Protein AF-A0A2G9N7G8-F1 (afdb_monomer)

Foldseek 3Di:
DPPVVVVVVVVVVVVVVVVLVVCVVVVVVVLVVVCVVPVDDPVRSVVCCVPPPVVVSVVVVVVVCVVVVVVVVLVVLLVVLVVVVVVDDPVVSVVLLVQVVVCVVVVHDLVRNQVVCVVVVDDNSNSVSSSSVD

Solvent-accessible surface area (backbone atoms only — not comparable to full-atom values): 7690 Å² total; per-residue (Å²): 131,71,77,74,57,62,56,57,55,51,51,55,53,49,49,53,51,51,50,50,51,50,50,66,61,46,56,59,52,62,52,51,60,52,46,76,74,41,101,66,54,73,68,59,50,52,52,52,54,59,67,64,49,48,59,57,49,52,50,50,51,53,52,49,52,50,53,52,54,52,55,49,53,55,54,53,54,50,50,57,29,48,59,64,54,66,79,46,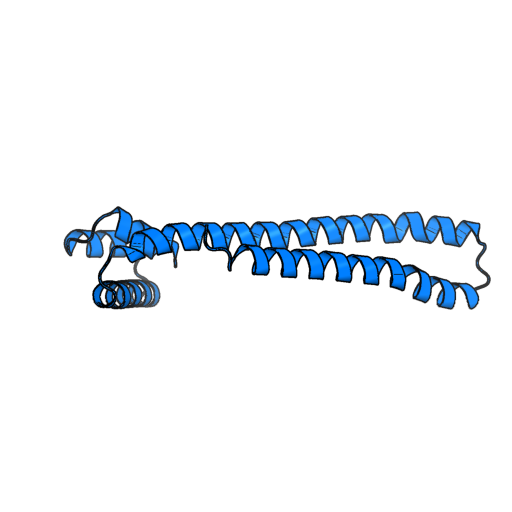60,70,66,63,51,50,54,53,52,50,49,53,53,49,40,52,74,71,66,53,51,71,68,58,54,49,52,55,41,47,75,71,69,48,56,68,70,58,52,54,30,56,58,74,76,111

Secondary structure (DSSP, 8-state):
--THHHHHHHHHHHHHHHHHHHHHHHHHHHHHHHHTTTT--HHHHHHHIIIIIHHHHHHHHHHHHHHHHHHHHHHHHHHHHHHHHTTS-HHHHHHHHHHHHHHHHTT--HHHHHHHHHHTT--HHHHHHHHTT-

Mean predicted aligned error: 11.84 Å

Structure (mmCIF, N/CA/C/O backbone):
data_AF-A0A2G9N7G8-F1
#
_entry.id   AF-A0A2G9N7G8-F1
#
loop_
_atom_site.group_PDB
_atom_site.id
_atom_site.type_symbol
_atom_site.label_atom_id
_atom_site.label_alt_id
_atom_site.label_comp_id
_atom_site.label_asym_id
_atom_site.label_entity_id
_atom_site.label_seq_id
_atom_site.pdbx_PDB_ins_code
_atom_site.Cartn_x
_atom_site.Cartn_y
_atom_site.Cartn_z
_atom_site.occupancy
_atom_site.B_iso_or_equiv
_atom_site.auth_seq_id
_atom_site.auth_comp_id
_atom_site.auth_asym_id
_atom_site.auth_atom_id
_atom_site.pdbx_PDB_model_num
ATOM 1 N N . MET A 1 1 ? -18.218 5.916 -10.718 1.00 52.56 1 MET A N 1
ATOM 2 C CA . MET A 1 1 ? -16.810 6.303 -10.486 1.00 52.56 1 MET A CA 1
ATOM 3 C C . MET A 1 1 ? -16.688 7.817 -10.588 1.00 52.56 1 MET A C 1
ATOM 5 O O . MET A 1 1 ? -17.277 8.385 -11.504 1.00 52.56 1 MET A O 1
ATOM 9 N N . PRO A 1 2 ? -16.024 8.493 -9.638 1.00 52.25 2 PRO A N 1
ATOM 10 C CA . PRO A 1 2 ? -15.880 9.944 -9.677 1.00 52.25 2 PRO A CA 1
ATOM 11 C C . PRO A 1 2 ? -14.875 10.356 -10.766 1.00 52.25 2 PRO A C 1
ATOM 13 O O . PRO A 1 2 ? -13.696 10.024 -10.701 1.00 52.25 2 PRO A O 1
ATOM 16 N N . LYS A 1 3 ? -15.340 11.139 -11.749 1.00 54.00 3 LYS A N 1
ATOM 17 C CA . LYS A 1 3 ? -14.583 11.620 -12.930 1.00 54.00 3 LYS A CA 1
ATOM 18 C C . LYS A 1 3 ? -13.234 12.300 -12.639 1.00 54.00 3 LYS A C 1
ATOM 20 O O . LYS A 1 3 ? -12.432 12.471 -13.547 1.00 54.00 3 LYS A O 1
ATOM 25 N N . LYS A 1 4 ? -12.970 12.719 -11.398 1.00 56.28 4 LYS A N 1
ATOM 26 C CA . LYS A 1 4 ? -11.693 13.345 -11.016 1.00 56.28 4 LYS A CA 1
ATOM 27 C C . LYS A 1 4 ? -10.531 12.350 -10.939 1.00 56.28 4 LYS A C 1
ATOM 29 O O . LYS A 1 4 ? -9.385 12.769 -11.034 1.00 56.28 4 LYS A O 1
ATOM 34 N N . GLU A 1 5 ? -10.808 11.057 -10.788 1.00 53.97 5 GLU A N 1
ATOM 35 C CA . GLU A 1 5 ? -9.764 10.045 -10.583 1.00 53.97 5 GLU A CA 1
ATOM 36 C C . GLU A 1 5 ? -9.160 9.527 -11.892 1.00 53.97 5 GLU A C 1
ATOM 38 O O . GLU A 1 5 ? -7.967 9.243 -11.940 1.00 53.97 5 GLU A O 1
ATOM 43 N N . GLU A 1 6 ? -9.934 9.499 -12.979 1.00 60.47 6 GLU A N 1
ATOM 44 C CA . GLU A 1 6 ? -9.447 9.121 -14.317 1.00 60.47 6 GLU A CA 1
ATOM 45 C C . GLU A 1 6 ? -8.350 10.075 -14.819 1.00 60.47 6 GLU A C 1
ATOM 47 O O . GLU A 1 6 ? -7.394 9.658 -15.473 1.00 60.47 6 GLU A O 1
ATOM 52 N N . ILE A 1 7 ? -8.442 11.353 -14.439 1.00 68.88 7 ILE A N 1
ATOM 53 C CA . ILE A 1 7 ? -7.494 12.397 -14.846 1.00 68.88 7 ILE A CA 1
ATOM 54 C C . ILE A 1 7 ? -6.120 12.178 -14.192 1.00 68.88 7 ILE A C 1
ATOM 56 O O . ILE A 1 7 ? -5.092 12.384 -14.837 1.00 68.88 7 ILE A O 1
ATOM 60 N N . GLY A 1 8 ? -6.089 11.717 -12.936 1.00 72.38 8 GLY A N 1
ATOM 61 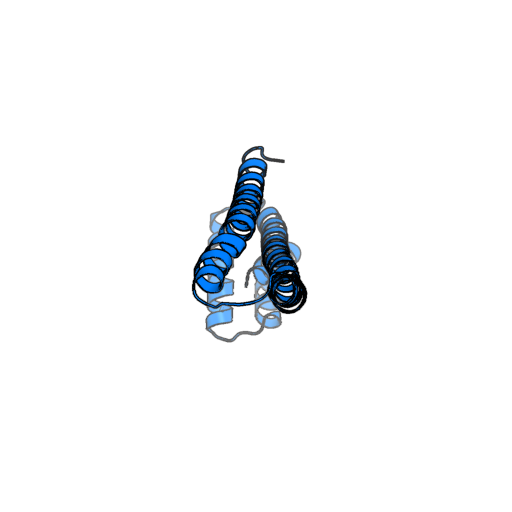C CA . GLY A 1 8 ? -4.839 11.462 -12.215 1.00 72.38 8 GLY A CA 1
ATOM 62 C C . GLY A 1 8 ? -4.036 10.317 -12.833 1.00 72.38 8 GLY A C 1
ATOM 63 O O . GLY A 1 8 ? -2.844 10.466 -13.095 1.00 72.38 8 GLY A O 1
ATOM 64 N N . TYR A 1 9 ? -4.699 9.199 -13.140 1.00 72.94 9 TYR A N 1
ATOM 65 C CA . TYR A 1 9 ? -4.045 8.046 -13.765 1.00 72.94 9 TYR A CA 1
ATOM 66 C C . TYR A 1 9 ? -3.576 8.344 -15.190 1.00 72.94 9 TYR A C 1
ATOM 68 O O . TYR A 1 9 ? -2.459 7.975 -15.553 1.00 72.94 9 TYR A O 1
ATOM 76 N N . GLY A 1 10 ? -4.382 9.071 -15.972 1.00 77.00 10 GLY A N 1
ATOM 77 C CA . GLY A 1 10 ? -3.998 9.497 -17.316 1.00 77.00 10 GLY A CA 1
ATOM 78 C C . GLY A 1 10 ? -2.732 10.357 -17.320 1.00 77.00 10 GLY A C 1
ATOM 79 O O . GLY A 1 10 ? -1.858 10.156 -18.160 1.00 77.00 10 GLY A O 1
ATOM 80 N N . MET A 1 11 ? -2.588 11.261 -16.345 1.00 79.56 11 MET A N 1
ATOM 81 C CA . MET A 1 11 ? -1.417 12.136 -16.247 1.00 79.56 11 MET A CA 1
ATOM 82 C C . MET A 1 11 ? -0.137 11.365 -15.885 1.00 79.56 11 MET A C 1
ATOM 84 O O . MET A 1 11 ? 0.912 11.629 -16.469 1.00 79.56 11 MET A O 1
ATOM 88 N N . VAL A 1 12 ? -0.215 10.378 -14.982 1.00 79.88 12 VAL A N 1
ATOM 89 C CA . VAL A 1 12 ? 0.942 9.534 -14.619 1.00 79.88 12 VAL A CA 1
ATOM 90 C C . VAL A 1 12 ? 1.386 8.671 -15.800 1.00 79.88 12 VAL A C 1
ATOM 92 O O . VAL A 1 12 ? 2.575 8.617 -16.105 1.00 79.88 12 VAL A O 1
ATOM 95 N N . ILE A 1 13 ? 0.443 8.039 -16.506 1.00 81.00 13 ILE A N 1
ATOM 96 C CA . ILE A 1 13 ? 0.748 7.222 -17.690 1.00 81.00 13 ILE A CA 1
ATOM 97 C C . ILE A 1 13 ? 1.373 8.086 -18.790 1.00 81.00 13 ILE A C 1
ATOM 99 O O . ILE A 1 13 ? 2.391 7.703 -19.366 1.00 81.00 13 ILE A O 1
ATOM 103 N N . LEU A 1 14 ? 0.812 9.271 -19.046 1.00 80.62 14 LEU A N 1
ATOM 104 C CA . LEU A 1 14 ? 1.362 10.217 -20.014 1.00 80.62 14 LEU A CA 1
ATOM 105 C C . LEU A 1 14 ? 2.794 10.620 -19.643 1.00 80.62 14 LEU A C 1
ATOM 107 O O . LEU A 1 14 ? 3.666 10.625 -20.504 1.00 80.62 14 LEU A O 1
ATOM 111 N N . PHE A 1 15 ? 3.055 10.912 -18.368 1.00 83.12 15 PHE A N 1
ATOM 112 C CA . PHE A 1 15 ? 4.387 11.289 -17.901 1.00 83.12 15 PHE A CA 1
ATOM 113 C C . PHE A 1 15 ? 5.414 10.165 -18.089 1.00 83.12 15 PHE A C 1
ATOM 115 O O . PHE A 1 15 ? 6.527 10.420 -18.551 1.00 83.12 15 PHE A O 1
ATOM 122 N N . VAL A 1 16 ? 5.040 8.916 -17.790 1.00 83.25 16 VAL A N 1
ATOM 123 C CA . VAL A 1 16 ? 5.896 7.740 -18.021 1.00 83.25 16 VAL A CA 1
ATOM 124 C C . VAL A 1 16 ? 6.183 7.556 -19.513 1.00 83.25 16 VAL A C 1
ATOM 126 O O . VAL A 1 16 ? 7.338 7.364 -19.886 1.00 83.25 16 VAL A O 1
ATOM 129 N N . LEU A 1 17 ? 5.167 7.679 -20.373 1.00 82.25 17 LEU A N 1
ATOM 130 C CA . LEU A 1 17 ? 5.330 7.564 -21.827 1.00 82.25 17 LEU A CA 1
ATOM 131 C C . LEU A 1 17 ? 6.221 8.667 -22.402 1.00 82.25 17 LEU A C 1
ATOM 133 O O . LEU A 1 17 ? 7.098 8.383 -23.214 1.00 82.25 17 LEU A O 1
ATOM 137 N N . VAL A 1 18 ? 6.033 9.911 -21.958 1.00 81.25 18 VAL A N 1
ATOM 138 C CA . VAL A 1 18 ? 6.869 11.045 -22.370 1.00 81.25 18 VAL A CA 1
ATOM 139 C C . VAL A 1 18 ? 8.308 10.835 -21.903 1.00 81.25 18 VAL A C 1
ATOM 141 O O . VAL A 1 18 ? 9.231 11.006 -22.691 1.00 81.25 18 VAL A O 1
ATOM 144 N N . SER A 1 19 ? 8.517 10.396 -20.662 1.00 81.56 19 SER A N 1
ATOM 145 C CA . SER A 1 19 ? 9.860 10.130 -20.132 1.00 81.56 19 SER A CA 1
ATOM 146 C C . SER A 1 19 ? 10.566 9.017 -20.910 1.00 81.56 19 SER A C 1
ATOM 148 O O . SER A 1 19 ? 11.723 9.176 -21.290 1.00 81.56 19 SER A O 1
ATOM 150 N N . LEU A 1 20 ? 9.860 7.924 -21.218 1.00 78.69 20 LEU A N 1
ATOM 151 C CA . LEU A 1 20 ? 10.369 6.846 -22.069 1.00 78.69 20 LEU A CA 1
ATOM 152 C C . LEU A 1 20 ? 10.738 7.353 -23.462 1.00 78.69 20 LEU A C 1
ATOM 154 O O . LEU A 1 20 ? 11.828 7.060 -23.938 1.00 78.69 20 LEU A O 1
ATOM 158 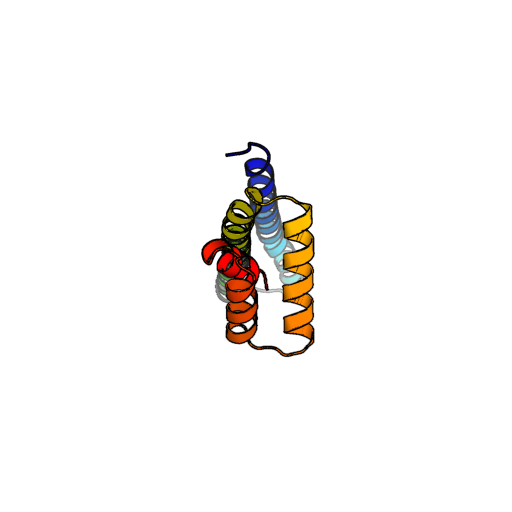N N . PHE A 1 21 ? 9.876 8.163 -24.078 1.00 79.25 21 PHE A N 1
ATOM 159 C CA . PHE A 1 21 ? 10.135 8.765 -25.384 1.00 79.25 21 PHE A CA 1
ATOM 160 C C . PHE A 1 21 ? 11.401 9.633 -25.383 1.00 79.25 21 PHE A C 1
ATOM 162 O O . PHE A 1 21 ? 12.230 9.511 -26.284 1.00 79.25 21 PHE A O 1
ATOM 169 N N . PHE A 1 22 ? 11.593 10.461 -24.351 1.00 75.62 22 PHE A N 1
ATOM 170 C CA . PHE A 1 22 ? 12.800 11.276 -24.204 1.00 75.62 22 PHE A CA 1
ATOM 171 C C . PHE A 1 22 ? 14.057 10.432 -23.992 1.00 75.62 22 PHE A C 1
ATOM 173 O O . PHE A 1 22 ? 15.086 10.740 -24.585 1.00 75.62 22 PHE A O 1
ATOM 180 N N . ILE A 1 23 ? 13.981 9.355 -23.206 1.00 74.19 23 ILE A N 1
ATOM 181 C CA . ILE A 1 23 ? 15.104 8.427 -23.019 1.00 74.19 23 ILE A CA 1
ATOM 182 C C . ILE A 1 23 ? 15.464 7.769 -24.356 1.00 74.19 23 ILE A C 1
ATOM 184 O O . ILE A 1 23 ? 16.627 7.780 -24.744 1.00 74.19 23 ILE A O 1
ATOM 188 N N . THR A 1 24 ? 14.482 7.260 -25.104 1.00 71.75 24 THR A N 1
ATOM 189 C CA . THR A 1 24 ? 14.730 6.638 -26.414 1.00 71.75 24 THR A CA 1
ATOM 190 C C . THR A 1 24 ? 15.308 7.628 -27.426 1.00 71.75 24 THR A C 1
ATOM 192 O O . THR A 1 24 ? 16.145 7.241 -28.235 1.00 71.75 24 THR A O 1
ATOM 195 N N . LEU A 1 25 ? 14.903 8.902 -27.371 1.00 71.94 25 LEU A N 1
ATOM 196 C CA . LEU A 1 25 ? 15.466 9.944 -28.227 1.00 71.94 25 LEU A CA 1
ATOM 197 C C . LEU A 1 25 ? 16.868 10.386 -27.811 1.00 71.94 25 LEU A C 1
ATOM 199 O O . LEU A 1 25 ? 17.660 10.687 -28.691 1.00 71.94 25 LEU A O 1
ATOM 203 N N . MET A 1 26 ? 17.184 10.445 -26.516 1.00 68.44 26 MET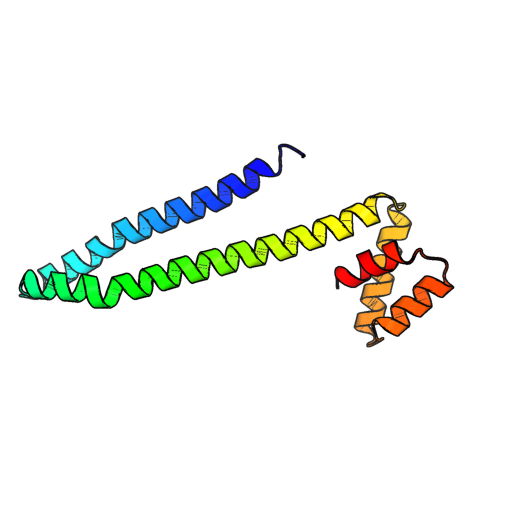 A N 1
ATOM 204 C CA . MET A 1 26 ? 18.470 10.961 -26.021 1.00 68.44 26 MET A CA 1
ATOM 205 C C . MET A 1 26 ? 19.591 9.920 -26.039 1.00 68.44 26 MET A C 1
ATOM 207 O O . MET A 1 26 ? 20.733 10.278 -26.308 1.00 68.44 26 MET A O 1
ATOM 211 N N . VAL A 1 27 ? 19.274 8.636 -25.834 1.00 63.34 27 VAL A N 1
ATOM 212 C CA . VAL A 1 27 ? 20.259 7.539 -25.885 1.00 63.34 27 VAL A CA 1
ATOM 213 C C . VAL A 1 27 ? 21.109 7.543 -27.166 1.00 63.34 27 VAL A C 1
ATOM 215 O O . VAL A 1 27 ? 22.323 7.446 -27.027 1.00 63.34 27 VAL A O 1
ATOM 218 N N . PRO A 1 28 ? 20.562 7.703 -28.390 1.00 60.09 28 PRO A N 1
ATOM 219 C CA . PRO A 1 28 ? 21.393 7.735 -29.589 1.00 60.09 28 PRO A CA 1
ATOM 220 C C . PRO A 1 28 ? 22.293 8.974 -29.671 1.00 60.09 28 PRO A C 1
ATOM 222 O O . PRO A 1 28 ? 23.374 8.872 -30.244 1.00 60.09 28 PRO A O 1
ATOM 225 N N . PHE A 1 29 ? 21.910 10.120 -29.095 1.00 56.03 29 PHE A N 1
ATOM 226 C CA . PHE A 1 29 ? 22.705 11.347 -29.216 1.00 56.03 29 PHE A CA 1
ATOM 227 C C . PHE A 1 29 ? 24.048 11.242 -28.495 1.00 56.03 29 PHE A C 1
ATOM 229 O O . PHE A 1 29 ? 25.060 11.508 -29.135 1.00 56.03 29 PHE A O 1
ATOM 236 N N . ASP A 1 30 ? 24.081 10.793 -27.236 1.00 55.16 30 ASP A N 1
ATOM 237 C CA . ASP A 1 30 ? 25.329 10.700 -26.455 1.00 55.16 30 ASP A CA 1
ATOM 238 C C . ASP A 1 30 ? 26.310 9.672 -27.031 1.00 55.16 30 ASP A C 1
ATOM 240 O O . ASP A 1 30 ? 27.529 9.860 -27.038 1.00 55.16 30 ASP A O 1
ATOM 244 N N . THR A 1 31 ? 25.779 8.579 -27.569 1.00 56.44 31 THR A N 1
ATOM 245 C CA . THR A 1 31 ? 26.586 7.551 -28.223 1.00 56.44 31 THR A CA 1
ATOM 246 C C . THR A 1 31 ? 27.081 7.965 -29.604 1.00 56.44 31 THR A C 1
ATOM 248 O O . THR A 1 31 ? 28.184 7.580 -29.969 1.00 56.44 31 THR A O 1
ATOM 251 N N . VAL A 1 32 ? 26.326 8.765 -30.368 1.00 56.16 32 VAL A N 1
ATOM 252 C CA . VAL A 1 32 ? 26.772 9.269 -31.679 1.00 56.16 32 VAL A CA 1
ATOM 253 C C . VAL A 1 32 ? 27.857 10.334 -31.509 1.00 56.16 32 VAL A C 1
ATOM 255 O O . VAL A 1 32 ? 28.829 10.322 -32.260 1.00 56.16 32 VAL A O 1
ATOM 258 N N . THR A 1 33 ? 27.765 11.212 -30.505 1.00 58.66 33 THR A N 1
ATOM 259 C CA . THR A 1 33 ? 28.848 12.165 -30.200 1.00 58.66 33 THR A CA 1
ATOM 260 C C . THR A 1 33 ? 30.091 11.484 -29.635 1.00 58.66 33 THR A C 1
ATOM 262 O O . THR A 1 33 ? 31.193 11.895 -29.984 1.00 58.66 33 THR A O 1
ATOM 265 N N . GLY A 1 34 ? 29.955 10.432 -28.821 1.00 57.72 34 GLY A N 1
ATOM 266 C CA . GLY A 1 34 ? 31.097 9.637 -28.349 1.00 57.72 34 GLY A CA 1
ATOM 267 C C . GLY A 1 34 ? 31.756 8.802 -29.455 1.00 57.72 34 GLY A C 1
ATOM 268 O O . GLY A 1 34 ? 32.980 8.772 -29.566 1.00 57.72 34 GLY A O 1
ATOM 269 N N . ALA A 1 35 ? 30.949 8.180 -30.318 1.00 56.00 35 ALA A N 1
ATOM 270 C CA . ALA A 1 35 ? 31.407 7.408 -31.471 1.00 56.00 35 ALA A CA 1
ATOM 271 C C . ALA A 1 35 ? 32.014 8.275 -32.576 1.00 56.00 35 ALA A C 1
ATOM 273 O O . ALA A 1 35 ? 32.923 7.832 -33.250 1.00 56.00 35 ALA A O 1
ATOM 274 N N . ALA A 1 36 ? 31.580 9.523 -32.759 1.00 58.09 36 ALA A N 1
ATOM 275 C CA . ALA A 1 36 ? 32.224 10.425 -33.716 1.00 58.09 36 ALA A CA 1
ATOM 276 C C . ALA A 1 36 ? 33.663 10.810 -33.307 1.00 58.09 36 ALA A C 1
ATOM 278 O O . ALA A 1 36 ? 34.423 11.313 -34.132 1.00 58.09 36 ALA A O 1
ATOM 279 N N . VAL A 1 37 ? 34.036 10.596 -32.039 1.00 60.00 37 VAL A N 1
ATOM 280 C CA . VAL A 1 37 ? 35.373 10.886 -31.491 1.00 60.00 37 VAL A CA 1
ATOM 281 C C . VAL A 1 37 ? 36.278 9.646 -31.488 1.00 60.00 37 VAL A C 1
ATOM 283 O O . VAL A 1 37 ? 37.500 9.782 -31.438 1.00 60.00 37 VAL A O 1
ATOM 286 N N . MET A 1 38 ? 35.712 8.439 -31.566 1.00 58.88 38 MET A N 1
ATOM 287 C CA . MET A 1 38 ? 36.466 7.186 -31.640 1.00 58.88 38 MET A CA 1
ATOM 288 C C . MET A 1 38 ? 36.295 6.598 -33.041 1.00 58.88 38 MET A C 1
ATOM 290 O O . MET A 1 38 ? 35.173 6.435 -33.483 1.00 58.88 38 MET A O 1
ATOM 294 N N . ASP A 1 39 ? 37.379 6.271 -33.742 1.00 71.19 39 ASP A N 1
ATOM 295 C CA . ASP A 1 39 ? 37.384 5.750 -35.127 1.00 71.19 39 ASP A CA 1
ATOM 296 C C . ASP A 1 39 ? 36.824 4.301 -35.201 1.00 71.19 39 ASP A C 1
ATOM 298 O O . ASP A 1 39 ? 37.497 3.348 -35.590 1.00 71.19 39 ASP A O 1
ATOM 302 N N . VAL A 1 40 ? 35.607 4.102 -34.693 1.00 70.00 40 VAL A N 1
ATOM 303 C CA . VAL A 1 40 ? 34.935 2.816 -34.506 1.00 70.00 40 VAL A CA 1
ATOM 304 C C . VAL A 1 40 ? 34.114 2.517 -35.752 1.00 70.00 40 VAL A C 1
ATOM 306 O O . VAL A 1 40 ? 33.403 3.379 -36.273 1.00 70.00 40 VAL A O 1
ATOM 309 N N . SER A 1 41 ? 34.212 1.282 -36.241 1.00 78.31 41 SER A N 1
ATOM 310 C CA . SER A 1 41 ? 33.470 0.850 -37.420 1.00 78.31 41 SER A CA 1
ATOM 311 C C . SER A 1 41 ? 31.957 0.875 -37.156 1.00 78.31 41 SER A C 1
ATOM 313 O O . SER A 1 41 ? 31.495 0.635 -36.038 1.00 78.31 41 SER A O 1
ATOM 315 N N . ALA A 1 42 ? 31.160 1.150 -38.193 1.00 73.81 42 ALA A N 1
ATOM 316 C CA . ALA A 1 42 ? 29.698 1.157 -38.081 1.00 73.81 42 ALA A CA 1
ATOM 317 C C . ALA A 1 42 ? 29.135 -0.190 -37.574 1.00 73.81 42 ALA A C 1
ATOM 319 O O . ALA A 1 42 ? 28.116 -0.213 -36.888 1.00 73.81 42 ALA A O 1
ATOM 320 N N . GLU A 1 43 ? 29.832 -1.290 -37.867 1.00 76.31 43 GLU A N 1
ATOM 321 C CA . GLU A 1 43 ? 29.468 -2.659 -37.487 1.00 76.31 43 GLU A CA 1
ATOM 322 C C . GLU A 1 43 ? 29.705 -2.929 -35.986 1.00 76.31 43 GLU A C 1
ATOM 324 O O . GLU A 1 43 ? 28.889 -3.571 -35.319 1.00 76.31 43 GLU A O 1
ATOM 329 N N . ASP A 1 44 ? 30.781 -2.371 -35.418 1.00 73.31 44 ASP A N 1
ATOM 330 C CA . ASP A 1 44 ? 31.064 -2.441 -33.978 1.00 73.31 44 ASP A CA 1
ATOM 331 C C . ASP A 1 44 ? 30.094 -1.574 -33.166 1.00 73.31 44 ASP A C 1
ATOM 333 O O . ASP A 1 44 ? 29.675 -1.967 -32.073 1.00 73.31 44 ASP A O 1
ATOM 337 N N . LEU A 1 45 ? 29.685 -0.420 -33.715 1.00 67.19 45 LEU A N 1
ATOM 338 C CA . LEU A 1 45 ? 28.619 0.392 -33.129 1.00 67.19 45 LEU A CA 1
ATOM 339 C C . LEU A 1 45 ? 27.316 -0.404 -33.064 1.00 67.19 45 LEU A C 1
ATOM 341 O O . LEU A 1 45 ? 26.720 -0.517 -31.998 1.00 67.19 45 LEU A O 1
ATOM 345 N N . GLU A 1 46 ? 26.875 -0.989 -34.176 1.00 67.00 46 GLU A N 1
ATOM 346 C CA . GLU A 1 46 ? 25.603 -1.712 -34.219 1.00 67.00 46 GLU A CA 1
ATOM 347 C C . GLU A 1 46 ? 25.560 -2.836 -33.170 1.00 67.00 46 GLU A C 1
ATOM 349 O O . GLU A 1 46 ? 24.634 -2.902 -32.354 1.00 67.00 46 GLU A O 1
ATOM 354 N N . ASN A 1 47 ? 26.620 -3.641 -33.079 1.00 69.12 47 ASN A N 1
ATOM 355 C CA . ASN A 1 47 ? 26.706 -4.699 -32.076 1.00 69.12 47 ASN A CA 1
ATOM 356 C C . ASN A 1 47 ? 26.712 -4.166 -30.637 1.00 69.12 47 ASN A C 1
ATOM 358 O O . ASN A 1 47 ? 26.007 -4.722 -29.789 1.00 69.12 47 ASN A O 1
ATOM 362 N N . PHE A 1 48 ? 27.445 -3.086 -30.349 1.00 65.56 48 PHE A N 1
ATOM 363 C CA . PHE A 1 48 ? 27.500 -2.482 -29.014 1.00 65.56 48 PHE A CA 1
ATOM 364 C C . PHE A 1 48 ? 26.127 -1.964 -28.556 1.00 65.56 48 PHE A C 1
ATOM 366 O O . PHE A 1 48 ? 25.705 -2.216 -27.423 1.00 65.56 48 PHE A O 1
ATOM 373 N N . PHE A 1 49 ? 25.389 -1.306 -29.453 1.00 61.31 49 PHE A N 1
ATOM 374 C CA . PHE A 1 49 ? 24.059 -0.773 -29.156 1.00 61.31 49 PHE A CA 1
ATOM 375 C C . PHE A 1 49 ? 23.019 -1.868 -28.907 1.00 61.31 49 PHE A C 1
ATOM 377 O O . PHE A 1 49 ? 22.182 -1.730 -28.008 1.00 61.31 49 PHE A O 1
ATOM 384 N N . PHE A 1 50 ? 23.060 -2.956 -29.678 1.00 63.44 50 PHE A N 1
ATOM 385 C CA . PHE A 1 50 ? 22.081 -4.033 -29.545 1.00 63.44 50 PHE A CA 1
ATOM 386 C C . PHE A 1 50 ? 22.356 -4.955 -28.354 1.00 63.44 50 PHE A C 1
ATOM 388 O O . PHE A 1 50 ? 21.408 -5.398 -27.704 1.00 63.44 50 PHE A O 1
ATOM 395 N N . THR A 1 51 ? 23.622 -5.224 -28.019 1.00 63.12 51 THR A N 1
ATOM 396 C CA . THR A 1 51 ? 23.943 -6.168 -26.932 1.00 63.12 51 THR A CA 1
ATOM 397 C C . THR A 1 51 ? 23.924 -5.545 -25.540 1.00 63.12 51 THR A C 1
ATOM 399 O O . THR A 1 51 ? 23.447 -6.194 -24.609 1.00 63.12 51 THR A O 1
ATOM 402 N N . ALA A 1 52 ? 24.393 -4.306 -25.362 1.00 58.53 52 ALA A N 1
ATOM 403 C CA . ALA A 1 52 ? 24.509 -3.711 -24.027 1.00 58.53 52 ALA A CA 1
ATOM 404 C C . ALA A 1 52 ? 23.270 -2.903 -23.606 1.00 58.53 52 ALA A C 1
ATOM 406 O O . ALA A 1 52 ? 22.883 -2.903 -22.435 1.00 58.53 52 ALA A O 1
ATOM 407 N N . THR A 1 53 ? 22.625 -2.209 -24.542 1.00 66.06 53 THR A N 1
ATOM 408 C CA . THR A 1 53 ? 21.634 -1.172 -24.210 1.00 66.06 53 THR A CA 1
ATOM 409 C C . THR A 1 53 ? 20.206 -1.712 -24.183 1.00 66.06 53 THR A C 1
ATOM 411 O O . THR A 1 53 ? 19.412 -1.341 -23.317 1.00 66.06 53 THR A O 1
ATOM 414 N N . PHE A 1 54 ? 19.880 -2.639 -25.086 1.00 71.44 54 PHE A N 1
ATOM 415 C CA . PHE A 1 54 ? 18.523 -3.170 -25.226 1.00 71.44 54 PHE A CA 1
ATOM 416 C C . PHE A 1 54 ? 18.045 -4.010 -24.022 1.00 71.44 54 PHE A C 1
ATOM 418 O O . PHE A 1 54 ? 16.936 -3.763 -23.536 1.00 71.44 54 PHE A O 1
ATOM 425 N N . PRO A 1 55 ? 18.847 -4.935 -23.451 1.00 76.62 55 PRO A N 1
ATOM 426 C CA . PRO A 1 55 ? 18.416 -5.712 -22.285 1.00 76.62 55 PRO A CA 1
ATOM 427 C C . PRO A 1 55 ? 18.211 -4.837 -21.043 1.00 76.62 55 PRO A C 1
ATOM 429 O O . PRO A 1 55 ? 17.229 -5.001 -20.319 1.00 76.62 55 PRO A O 1
ATOM 432 N N . ASN A 1 56 ? 19.104 -3.864 -20.828 1.00 73.81 56 ASN A N 1
ATOM 433 C CA . ASN A 1 56 ? 19.008 -2.908 -19.724 1.00 73.81 56 ASN A CA 1
ATOM 434 C C . ASN A 1 56 ? 17.753 -2.033 -19.844 1.00 73.81 56 ASN A C 1
ATOM 436 O O . ASN A 1 56 ? 17.072 -1.780 -18.851 1.00 73.81 56 ASN A O 1
ATOM 440 N N . PHE A 1 57 ? 17.399 -1.625 -21.064 1.00 71.19 57 PHE A N 1
ATOM 441 C CA . PHE A 1 57 ? 16.177 -0.873 -21.325 1.00 71.19 57 PHE A CA 1
ATOM 442 C C . PHE A 1 57 ? 14.909 -1.686 -21.030 1.00 71.19 57 PHE A C 1
ATOM 444 O O . PHE A 1 57 ? 14.012 -1.195 -20.342 1.00 71.19 57 PHE A O 1
ATOM 451 N N . ILE A 1 58 ? 14.844 -2.946 -21.479 1.00 79.06 58 ILE A N 1
ATOM 452 C CA . ILE A 1 58 ? 13.722 -3.841 -21.150 1.00 79.06 58 ILE A CA 1
ATOM 453 C C . ILE A 1 58 ? 13.603 -4.008 -19.635 1.00 79.06 58 ILE A C 1
ATOM 455 O O . ILE A 1 58 ? 12.502 -3.910 -19.091 1.00 79.06 58 ILE A O 1
ATOM 459 N N . LEU A 1 59 ? 14.725 -4.217 -18.944 1.00 80.94 59 LEU A N 1
ATOM 460 C CA . LEU A 1 59 ? 14.742 -4.371 -17.494 1.00 80.94 59 LEU A CA 1
ATOM 461 C C . LEU A 1 59 ? 14.200 -3.122 -16.783 1.00 80.94 59 LEU A C 1
ATOM 463 O O . LEU A 1 59 ? 13.383 -3.252 -15.874 1.00 80.94 59 LEU A O 1
ATOM 467 N N . LEU A 1 60 ? 14.573 -1.921 -17.234 1.00 77.69 60 LEU A N 1
ATOM 468 C CA . LEU A 1 60 ? 14.040 -0.662 -16.701 1.00 77.69 60 LEU A CA 1
ATOM 469 C C . LEU A 1 60 ? 12.532 -0.517 -16.934 1.00 77.69 60 LEU A C 1
ATOM 471 O O . LEU A 1 60 ? 11.811 -0.115 -16.018 1.00 77.69 60 LEU A O 1
ATOM 475 N N . ILE A 1 61 ? 12.033 -0.882 -18.120 1.00 78.50 61 ILE A N 1
ATOM 476 C CA . ILE A 1 61 ? 10.590 -0.870 -18.399 1.00 78.50 61 ILE A CA 1
ATOM 477 C C . ILE A 1 61 ? 9.868 -1.821 -17.450 1.00 78.50 61 ILE A C 1
ATOM 479 O O . ILE A 1 61 ? 8.929 -1.402 -16.774 1.00 78.50 61 ILE A O 1
ATOM 483 N N . VAL A 1 62 ? 10.316 -3.073 -17.350 1.00 82.25 62 VAL A N 1
ATOM 484 C CA . VAL A 1 62 ? 9.683 -4.071 -16.479 1.00 82.25 62 VAL A CA 1
ATOM 485 C C . VAL A 1 62 ? 9.685 -3.588 -15.030 1.00 82.25 62 VAL A C 1
ATOM 487 O O . VAL A 1 62 ? 8.641 -3.606 -14.380 1.00 82.25 62 VAL A O 1
ATOM 490 N N . LEU A 1 63 ? 10.816 -3.078 -14.541 1.00 81.50 63 LEU A N 1
ATOM 491 C CA . LEU A 1 63 ? 10.944 -2.579 -13.174 1.00 81.50 63 LEU A CA 1
ATOM 492 C C . LEU A 1 63 ? 10.018 -1.380 -12.912 1.00 81.50 63 LEU A C 1
ATOM 494 O O . LEU A 1 63 ? 9.347 -1.336 -11.882 1.00 81.50 63 LEU A O 1
ATOM 498 N N . S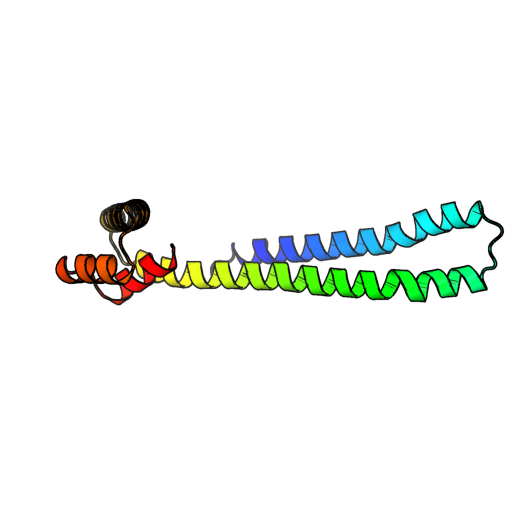ER A 1 64 ? 9.904 -0.446 -13.861 1.00 76.19 64 SER A N 1
ATOM 499 C CA . SER A 1 64 ? 9.000 0.705 -13.733 1.00 76.19 64 SER A CA 1
ATOM 500 C C . SER A 1 64 ? 7.523 0.295 -13.710 1.00 76.19 64 SER A C 1
ATOM 502 O O . SER A 1 64 ? 6.768 0.768 -12.859 1.00 76.19 64 SER A O 1
ATOM 504 N N . VAL A 1 65 ? 7.114 -0.642 -14.571 1.00 81.38 65 VAL A N 1
ATOM 505 C CA . VAL A 1 65 ? 5.745 -1.178 -14.596 1.00 81.38 65 VAL A CA 1
ATOM 506 C C . VAL A 1 65 ? 5.419 -1.885 -13.282 1.00 81.38 65 VAL A C 1
ATOM 508 O O . VAL A 1 65 ? 4.331 -1.685 -12.742 1.00 81.38 65 VAL A O 1
ATOM 511 N N . TRP A 1 66 ? 6.360 -2.650 -12.724 1.00 80.00 66 TRP A N 1
ATOM 512 C CA . TRP A 1 66 ? 6.194 -3.299 -11.421 1.00 80.00 66 TRP A CA 1
ATOM 513 C C . TRP A 1 66 ? 6.036 -2.294 -10.277 1.00 80.00 66 TRP A C 1
ATOM 515 O O . TRP A 1 66 ? 5.138 -2.457 -9.451 1.00 80.00 66 TRP A O 1
ATOM 525 N N . ILE A 1 67 ? 6.845 -1.231 -10.243 1.00 79.12 67 ILE A N 1
ATOM 526 C CA . ILE A 1 67 ? 6.743 -0.180 -9.217 1.00 79.12 67 ILE A CA 1
ATOM 527 C C . ILE A 1 67 ? 5.384 0.521 -9.296 1.00 79.12 67 ILE A C 1
ATOM 529 O O . ILE A 1 67 ? 4.708 0.685 -8.275 1.00 79.12 67 ILE A O 1
ATOM 533 N N . VAL A 1 68 ? 4.954 0.907 -10.500 1.00 80.12 68 VAL A N 1
ATOM 534 C CA . VAL A 1 68 ? 3.670 1.595 -10.692 1.00 80.12 68 VAL A CA 1
ATOM 535 C C . VAL A 1 68 ? 2.509 0.657 -10.359 1.00 80.12 68 VAL A C 1
ATOM 537 O O . VAL A 1 68 ? 1.626 1.031 -9.590 1.00 80.12 68 VAL A O 1
ATOM 540 N N . GLY A 1 69 ? 2.528 -0.579 -10.862 1.00 77.19 69 GLY A N 1
ATOM 541 C CA . GLY A 1 69 ? 1.502 -1.585 -10.586 1.00 77.19 69 GLY A CA 1
ATOM 542 C C . GLY A 1 69 ? 1.377 -1.917 -9.097 1.00 77.19 69 GLY A C 1
ATOM 543 O O . GLY A 1 69 ? 0.269 -1.929 -8.559 1.00 77.19 69 GLY A O 1
ATOM 544 N N . GLY A 1 70 ? 2.506 -2.100 -8.406 1.00 80.12 70 GLY A N 1
ATOM 545 C CA . GLY A 1 70 ? 2.542 -2.321 -6.959 1.00 80.12 70 GLY A CA 1
ATOM 546 C C . GLY A 1 70 ? 1.976 -1.136 -6.174 1.00 80.12 70 GLY A C 1
ATOM 547 O O . GLY A 1 70 ? 1.133 -1.316 -5.295 1.00 80.12 70 GLY A O 1
ATOM 548 N N . SER A 1 71 ? 2.354 0.090 -6.550 1.00 76.06 71 SER A N 1
ATOM 549 C CA . SER A 1 71 ? 1.837 1.314 -5.919 1.00 76.06 71 SER A CA 1
ATOM 550 C C . SER A 1 71 ? 0.317 1.451 -6.081 1.00 76.06 71 SER A C 1
ATOM 552 O O . SER A 1 71 ? -0.385 1.834 -5.144 1.00 76.06 71 SER A O 1
ATOM 554 N N . LE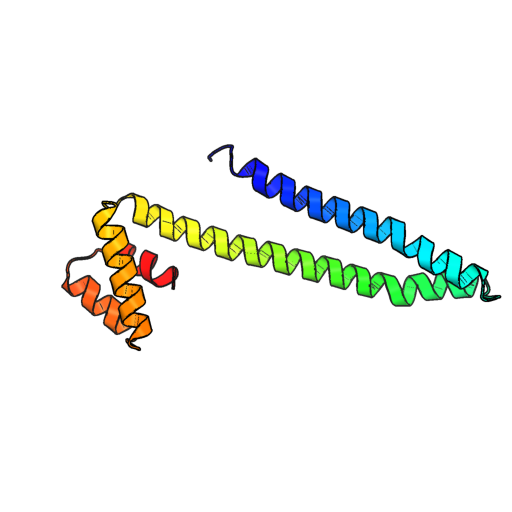U A 1 72 ? -0.218 1.090 -7.253 1.00 76.50 72 LEU A N 1
ATOM 555 C CA . LEU A 1 72 ? -1.657 1.108 -7.525 1.00 76.50 72 LEU A CA 1
ATOM 556 C C . LEU A 1 72 ? -2.428 0.083 -6.689 1.00 76.50 72 LEU A C 1
ATOM 558 O O . LEU A 1 72 ? -3.512 0.395 -6.190 1.00 76.50 72 LEU A O 1
ATOM 562 N N . ALA A 1 73 ? -1.873 -1.117 -6.510 1.00 77.94 73 ALA A N 1
ATOM 563 C CA . ALA A 1 73 ? -2.497 -2.161 -5.702 1.00 77.94 73 ALA A CA 1
ATOM 564 C C . ALA A 1 73 ? -2.671 -1.716 -4.238 1.00 77.94 73 ALA A C 1
ATOM 566 O O . ALA A 1 73 ? -3.757 -1.871 -3.677 1.00 77.94 73 ALA A O 1
ATOM 567 N N . ILE A 1 74 ? -1.648 -1.080 -3.657 1.00 79.44 74 ILE A N 1
ATOM 568 C CA . ILE A 1 74 ? -1.687 -0.554 -2.281 1.00 79.44 74 ILE A CA 1
ATOM 569 C C . ILE A 1 74 ? -2.764 0.534 -2.141 1.00 79.44 74 ILE A C 1
ATOM 571 O O . ILE A 1 74 ? -3.572 0.509 -1.212 1.00 79.44 74 ILE A O 1
ATOM 575 N N . ILE A 1 75 ? -2.831 1.474 -3.092 1.00 81.81 75 ILE A N 1
ATOM 576 C CA . ILE A 1 75 ? -3.842 2.547 -3.082 1.00 81.81 75 ILE A CA 1
ATOM 577 C C . ILE A 1 75 ? -5.259 1.971 -3.203 1.00 81.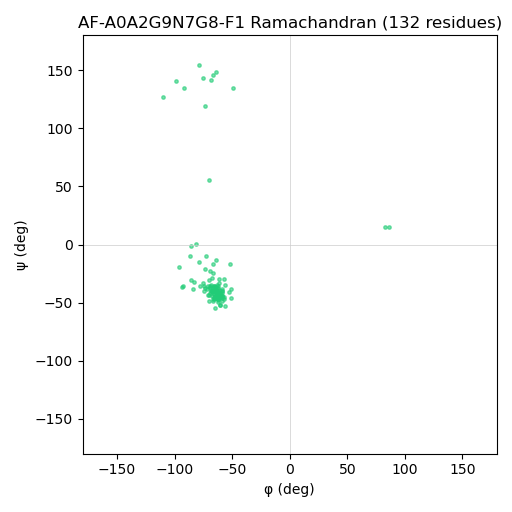81 75 ILE A C 1
ATOM 579 O O . ILE A 1 75 ? -6.180 2.440 -2.531 1.00 81.81 75 ILE A O 1
ATOM 583 N N . SER A 1 76 ? -5.440 0.946 -4.037 1.00 85.12 76 SER A N 1
ATOM 584 C CA . SER A 1 76 ? -6.729 0.276 -4.221 1.00 85.12 76 SER A CA 1
ATOM 585 C C . SER A 1 76 ? -7.227 -0.373 -2.926 1.00 85.12 76 SER A C 1
ATOM 587 O O . SER A 1 76 ? -8.373 -0.153 -2.526 1.00 85.12 76 SER A O 1
ATOM 589 N N . GLN A 1 77 ? -6.356 -1.101 -2.219 1.00 82.56 77 GLN A N 1
ATOM 590 C CA . GLN A 1 77 ? -6.699 -1.714 -0.931 1.00 82.56 77 GLN A CA 1
ATOM 591 C C . GLN A 1 77 ? -7.081 -0.663 0.114 1.00 82.56 77 GLN A C 1
ATOM 593 O O . GLN A 1 77 ? -8.098 -0.805 0.797 1.00 82.56 77 GLN A O 1
ATOM 598 N N . ARG A 1 78 ? -6.324 0.439 0.179 1.00 81.56 78 ARG A N 1
ATOM 599 C CA . ARG A 1 78 ? -6.604 1.546 1.100 1.00 81.56 78 ARG A CA 1
ATOM 600 C C . ARG A 1 78 ? -7.991 2.151 0.879 1.00 81.56 78 ARG A C 1
ATOM 602 O O . ARG A 1 78 ? -8.692 2.438 1.844 1.00 81.56 78 ARG A O 1
ATOM 609 N N . ARG A 1 79 ? -8.423 2.298 -0.376 1.00 81.62 79 ARG A N 1
ATOM 610 C CA . ARG A 1 79 ? -9.758 2.831 -0.697 1.00 81.62 79 ARG A CA 1
ATOM 611 C C . ARG A 1 79 ? -10.889 1.915 -0.257 1.00 81.62 79 ARG A C 1
ATOM 613 O O . ARG A 1 79 ? -11.911 2.408 0.207 1.00 81.62 79 ARG A O 1
ATOM 620 N N . GLN A 1 80 ? -10.722 0.600 -0.395 1.00 85.81 80 GLN A N 1
ATOM 621 C CA . GLN A 1 80 ? -11.735 -0.347 0.075 1.00 85.81 80 GLN A CA 1
ATOM 622 C C . GLN A 1 80 ? -11.904 -0.255 1.596 1.00 85.81 80 GLN A C 1
ATOM 624 O O . GLN A 1 80 ? -13.033 -0.220 2.079 1.00 85.81 80 GLN A O 1
ATOM 629 N N . ALA A 1 81 ? -10.797 -0.131 2.334 1.00 82.25 81 ALA A N 1
ATOM 630 C CA . ALA A 1 81 ? -10.830 0.089 3.776 1.00 82.25 81 ALA A CA 1
ATOM 631 C C . ALA A 1 81 ? -11.472 1.440 4.144 1.00 82.25 81 ALA A C 1
ATOM 633 O O . ALA A 1 81 ? -12.331 1.505 5.020 1.00 82.25 81 ALA A O 1
ATOM 634 N N . GLU A 1 82 ? -11.117 2.522 3.446 1.00 83.25 82 GLU A N 1
ATOM 635 C CA . GLU A 1 82 ? -11.692 3.849 3.700 1.00 83.25 82 GLU A CA 1
ATOM 636 C C . GLU A 1 82 ? -13.197 3.912 3.406 1.00 83.25 82 GLU A C 1
ATOM 638 O O . GLU A 1 82 ? -13.923 4.535 4.178 1.00 83.25 82 GLU A O 1
ATOM 643 N N . GLY A 1 83 ? -13.685 3.213 2.376 1.00 84.19 83 GLY A N 1
ATOM 644 C CA . GLY A 1 83 ? -15.114 3.151 2.052 1.00 84.19 83 GLY A CA 1
ATOM 645 C C . GLY A 1 83 ? -15.967 2.521 3.158 1.00 84.19 83 GLY A C 1
ATOM 646 O O . GLY A 1 83 ? -17.070 2.991 3.425 1.00 84.19 83 GLY A O 1
ATOM 647 N N . VAL A 1 84 ? -15.447 1.514 3.869 1.00 83.81 84 VAL A N 1
ATOM 648 C CA . VAL A 1 84 ? -16.124 0.940 5.050 1.00 83.81 84 VAL A CA 1
ATOM 649 C C . VAL A 1 84 ? -16.217 1.976 6.178 1.00 83.81 84 VAL A C 1
ATOM 651 O O . VAL A 1 84 ? -17.230 2.067 6.869 1.00 83.81 84 VAL A O 1
ATOM 654 N N . LEU A 1 85 ? -15.190 2.815 6.326 1.00 82.88 85 LEU A N 1
ATOM 655 C CA . LEU A 1 85 ? -15.110 3.837 7.371 1.00 82.88 85 LEU A CA 1
ATOM 656 C C . LEU A 1 85 ? -15.935 5.097 7.078 1.00 82.88 85 LEU A C 1
ATOM 658 O O . LEU A 1 85 ? -16.142 5.907 7.983 1.00 82.88 85 LEU A O 1
ATOM 662 N N . GLU A 1 86 ? -16.391 5.308 5.843 1.00 85.31 86 GLU A N 1
ATOM 663 C CA . GLU A 1 86 ? -17.255 6.445 5.494 1.00 85.31 86 GLU A CA 1
ATOM 664 C C . GLU A 1 86 ? -18.664 6.334 6.090 1.00 85.31 86 GLU A C 1
ATOM 666 O O . GLU A 1 86 ? -19.308 7.360 6.305 1.00 85.31 86 GLU A O 1
ATOM 671 N N . GLY A 1 87 ? -19.118 5.121 6.424 1.00 80.44 87 GLY A N 1
ATOM 672 C CA . GLY A 1 87 ? -20.401 4.899 7.099 1.00 80.44 87 GLY A CA 1
ATOM 673 C C . GLY A 1 8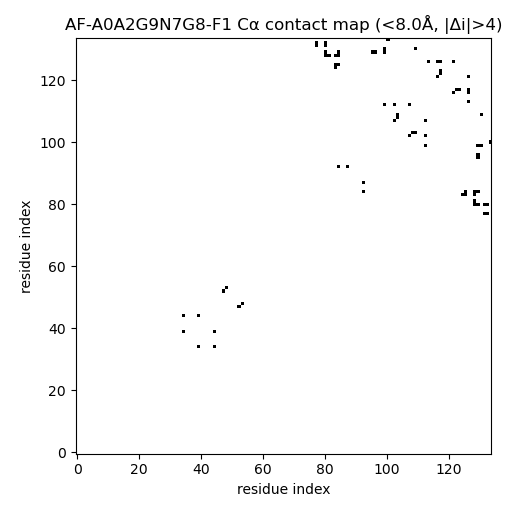7 ? -20.418 5.301 8.580 1.00 80.44 87 GLY A C 1
ATOM 674 O O . GLY A 1 87 ? -21.483 5.336 9.192 1.00 80.44 87 GLY A O 1
ATOM 675 N N . ILE A 1 88 ? -19.257 5.609 9.164 1.00 84.25 88 ILE A N 1
ATOM 676 C CA . ILE A 1 88 ? -19.094 5.891 10.594 1.00 84.25 88 ILE A CA 1
ATOM 677 C C . ILE A 1 88 ? -19.070 7.410 10.824 1.00 84.25 88 ILE A C 1
ATOM 679 O O . ILE A 1 88 ? -18.438 8.137 10.046 1.00 84.25 88 ILE A O 1
ATOM 683 N N . PRO A 1 89 ? -19.693 7.927 11.905 1.00 87.31 89 PRO A N 1
ATOM 684 C CA . PRO A 1 89 ? -19.550 9.325 12.295 1.00 87.31 89 PRO A CA 1
ATOM 685 C C . PRO A 1 89 ? -18.078 9.763 12.329 1.00 87.31 89 PRO A C 1
ATOM 687 O O . PRO A 1 89 ? -17.213 9.071 12.864 1.00 87.31 89 PRO A O 1
ATOM 690 N N . ARG A 1 90 ? -17.771 10.937 11.758 1.00 80.00 90 ARG A N 1
ATOM 691 C CA . ARG A 1 90 ? -16.380 11.406 11.600 1.00 80.00 90 ARG A CA 1
A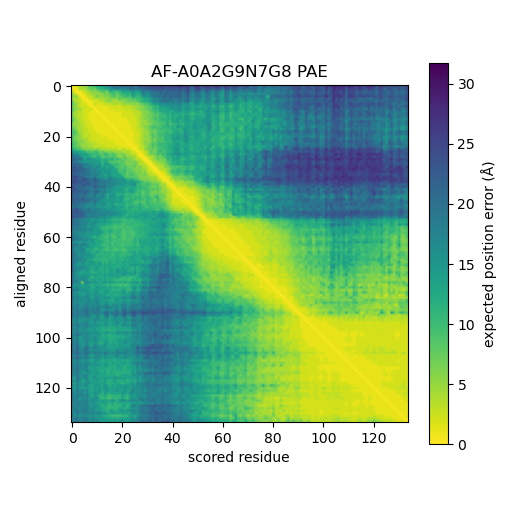TOM 692 C C . ARG A 1 90 ? -15.596 11.467 12.914 1.00 80.00 90 ARG A C 1
ATOM 694 O O . ARG A 1 90 ? -14.397 11.212 12.882 1.00 80.00 90 ARG A O 1
ATOM 701 N N . MET A 1 91 ? -16.261 11.808 14.018 1.00 77.12 91 MET A N 1
ATOM 702 C CA . MET A 1 91 ? -15.654 11.930 15.349 1.00 77.12 91 MET A CA 1
ATOM 703 C C . MET A 1 91 ? -15.148 10.568 15.838 1.00 77.12 91 MET A C 1
ATOM 705 O O . MET A 1 91 ? -13.946 10.381 15.997 1.00 77.12 91 MET A O 1
ATOM 709 N N . ASN A 1 92 ? -16.043 9.580 15.851 1.00 84.62 92 ASN A N 1
ATOM 710 C CA . ASN A 1 92 ? -15.765 8.169 16.119 1.00 84.62 92 ASN A CA 1
ATOM 711 C C . ASN A 1 92 ? -14.618 7.606 15.262 1.00 84.62 92 ASN A C 1
ATOM 713 O O . ASN A 1 92 ? -13.798 6.828 15.738 1.00 84.62 92 ASN A O 1
ATOM 717 N N . ARG A 1 93 ? -14.527 8.010 13.989 1.00 87.06 93 ARG A N 1
ATOM 718 C CA . ARG A 1 93 ? -13.458 7.552 13.088 1.00 87.06 93 ARG A CA 1
ATOM 719 C C . ARG A 1 93 ? -12.076 8.098 13.461 1.00 87.06 93 ARG A C 1
ATOM 721 O O . ARG A 1 93 ? -11.086 7.406 13.237 1.00 87.06 93 ARG A O 1
ATOM 728 N N . ILE A 1 94 ? -11.989 9.341 13.936 1.00 88.62 94 ILE A N 1
ATOM 729 C CA . ILE A 1 94 ? -10.711 9.949 14.340 1.00 88.62 94 ILE A CA 1
ATOM 730 C C . ILE A 1 94 ? -10.222 9.277 15.621 1.00 88.62 94 ILE A C 1
ATOM 732 O O . ILE A 1 94 ? -9.096 8.792 15.643 1.00 88.62 94 ILE A O 1
ATOM 736 N N . GLU A 1 95 ? -11.105 9.150 16.613 1.00 91.88 95 GLU A N 1
ATOM 737 C CA . GLU A 1 95 ? -10.811 8.493 17.892 1.00 91.88 95 GLU A CA 1
ATOM 738 C C . GLU A 1 95 ? -10.344 7.048 17.691 1.00 91.88 95 GLU A C 1
ATOM 740 O O . GLU A 1 95 ? -9.326 6.637 18.239 1.00 91.88 95 GLU A O 1
ATOM 745 N N . LEU A 1 96 ? -11.028 6.293 16.825 1.00 92.56 96 LEU A N 1
ATOM 746 C CA . LEU A 1 96 ? -10.658 4.913 16.519 1.00 92.56 96 LEU A CA 1
ATOM 747 C C . LEU A 1 96 ? -9.264 4.807 15.875 1.00 92.56 96 LEU A C 1
ATOM 749 O O . LEU A 1 96 ? -8.489 3.915 16.215 1.00 92.56 96 LEU A O 1
ATOM 753 N N . LYS A 1 97 ? -8.920 5.721 14.958 1.00 92.62 97 LYS A N 1
ATOM 754 C CA . LYS A 1 97 ? -7.591 5.753 14.323 1.00 92.62 97 LYS A CA 1
ATOM 755 C C . LYS A 1 97 ? -6.493 6.153 15.304 1.00 92.62 97 LYS A C 1
ATOM 757 O O . LYS A 1 97 ? -5.397 5.600 15.243 1.00 92.62 97 LYS A O 1
ATOM 762 N N . GLU A 1 98 ? -6.767 7.116 16.180 1.00 94.06 98 GLU A N 1
ATOM 763 C CA . GLU A 1 98 ? -5.821 7.533 17.215 1.00 94.06 98 GLU A CA 1
ATOM 764 C C . GLU A 1 98 ? -5.568 6.409 18.213 1.00 94.06 98 GLU A C 1
ATOM 766 O O . GLU A 1 98 ? -4.405 6.093 18.456 1.00 94.06 98 GLU A O 1
ATOM 771 N N . PHE A 1 99 ? -6.624 5.733 18.672 1.00 95.06 99 PHE A N 1
ATOM 772 C CA . PHE A 1 99 ? -6.516 4.576 19.554 1.00 95.06 99 PHE A CA 1
ATOM 773 C C . PHE A 1 99 ? -5.642 3.475 18.944 1.00 95.06 99 PHE A C 1
ATOM 775 O O . PHE A 1 99 ? -4.661 3.064 19.554 1.00 95.06 99 PHE A O 1
ATOM 782 N N . VAL A 1 100 ? -5.936 3.041 17.710 1.00 95.31 100 VAL A N 1
ATOM 783 C CA . VAL A 1 100 ? -5.159 1.980 17.043 1.00 95.31 100 VAL A CA 1
ATOM 784 C C . VAL A 1 100 ? -3.696 2.388 16.857 1.00 95.31 100 VAL A C 1
ATOM 786 O O . VAL A 1 100 ? -2.793 1.598 17.135 1.00 95.31 100 VAL A O 1
ATOM 789 N N . ARG A 1 101 ? -3.441 3.638 16.449 1.00 96.00 101 ARG A N 1
ATOM 790 C CA . ARG A 1 101 ? -2.080 4.171 16.301 1.00 96.00 101 ARG A CA 1
ATOM 791 C C . ARG A 1 101 ? -1.319 4.162 17.628 1.00 96.00 101 ARG A C 1
ATOM 793 O O . ARG A 1 101 ? -0.152 3.779 17.648 1.00 96.00 101 ARG A O 1
ATOM 800 N N . GLU A 1 102 ? -1.952 4.598 18.713 1.00 96.62 102 GLU A N 1
ATOM 801 C CA . GLU A 1 102 ? -1.345 4.598 20.046 1.00 96.62 102 GLU A CA 1
ATOM 802 C C . GLU A 1 102 ? -1.097 3.179 20.552 1.00 96.62 102 GLU A C 1
ATOM 804 O O . GLU A 1 102 ? -0.022 2.903 21.077 1.00 96.62 102 GLU A O 1
ATOM 809 N N . SER A 1 103 ? -2.031 2.250 20.344 1.00 96.88 103 SER A N 1
ATOM 810 C CA . SER A 1 103 ? -1.842 0.854 20.734 1.00 96.88 103 SER A CA 1
ATOM 811 C C . SER A 1 103 ? -0.660 0.205 20.006 1.00 96.88 103 SER A C 1
ATOM 813 O O . SER A 1 103 ? 0.185 -0.415 20.652 1.00 96.88 103 SER A O 1
ATOM 815 N N . PHE A 1 104 ? -0.522 0.405 18.693 1.00 96.62 104 PHE A N 1
ATOM 816 C CA . PHE A 1 104 ? 0.666 -0.068 17.976 1.00 96.62 104 PHE A CA 1
ATOM 817 C C . PHE A 1 104 ? 1.948 0.627 18.455 1.00 96.62 104 PHE A C 1
ATOM 819 O O . PHE A 1 104 ? 2.968 -0.034 18.642 1.00 96.62 104 PHE A O 1
ATOM 826 N N . GLY A 1 105 ? 1.896 1.936 18.728 1.00 95.94 105 GLY A N 1
ATOM 827 C CA . GLY A 1 105 ? 3.022 2.683 19.303 1.00 95.94 105 GLY A CA 1
ATOM 828 C C . GLY A 1 105 ? 3.457 2.177 20.684 1.00 95.94 105 GLY A C 1
ATOM 829 O O . GLY A 1 105 ? 4.638 2.238 21.018 1.00 95.94 105 GLY A O 1
ATOM 830 N N . ASN A 1 106 ? 2.521 1.618 21.452 1.00 96.94 106 ASN A N 1
ATOM 831 C CA . ASN A 1 106 ? 2.758 1.005 22.757 1.00 96.94 106 ASN A CA 1
ATOM 832 C C . ASN A 1 106 ? 3.179 -0.478 22.672 1.00 96.94 106 ASN A C 1
ATOM 834 O O . ASN A 1 106 ? 3.441 -1.093 23.704 1.00 96.94 106 ASN A O 1
ATOM 838 N N . GLY A 1 107 ? 3.263 -1.059 21.469 1.00 97.19 107 GLY A N 1
ATOM 839 C CA . GLY A 1 107 ? 3.718 -2.435 21.253 1.00 97.19 107 GLY A CA 1
ATOM 840 C C . GLY A 1 107 ? 2.654 -3.517 21.462 1.00 97.19 107 GLY A C 1
ATOM 841 O O . GLY A 1 107 ? 3.010 -4.692 21.568 1.00 97.19 107 GLY A O 1
ATOM 842 N N . PHE A 1 108 ? 1.370 -3.151 21.516 1.00 97.25 108 PHE A N 1
ATOM 843 C CA . PHE A 1 108 ? 0.282 -4.131 21.548 1.00 97.25 108 PHE A CA 1
ATOM 844 C C . PHE A 1 108 ? 0.206 -4.905 20.228 1.00 97.25 108 PHE A C 1
ATOM 846 O O . PHE A 1 108 ? 0.467 -4.358 19.152 1.00 97.25 108 PHE A O 1
ATOM 853 N N . LYS A 1 109 ? -0.168 -6.185 20.308 1.00 97.56 109 LYS A N 1
ATOM 854 C CA . LYS A 1 109 ? -0.359 -7.024 19.115 1.00 97.56 109 LYS A CA 1
ATOM 855 C C . LYS A 1 109 ? -1.704 -6.742 18.453 1.00 97.56 109 LYS A C 1
ATOM 857 O O . LYS A 1 109 ? -2.661 -6.355 19.122 1.00 97.56 109 LYS A O 1
ATOM 862 N N . GLU A 1 110 ? -1.798 -6.998 17.148 1.00 96.44 110 GLU A N 1
ATOM 863 C CA . GLU A 1 110 ? -3.027 -6.783 16.373 1.00 96.44 110 GLU A CA 1
ATOM 864 C C . GLU A 1 110 ? -4.239 -7.488 17.013 1.00 96.44 110 GLU A C 1
ATOM 866 O O . GLU A 1 110 ? -5.321 -6.907 17.119 1.00 96.44 110 GLU A O 1
ATOM 871 N N . GLU A 1 111 ? -4.059 -8.714 17.508 1.00 96.94 111 GLU A N 1
ATOM 872 C CA . GLU A 1 111 ? -5.121 -9.503 18.137 1.00 96.94 111 GLU A CA 1
ATOM 873 C C . GLU A 1 111 ? -5.623 -8.879 19.445 1.00 96.94 111 GLU A C 1
ATOM 875 O O . GLU A 1 111 ? -6.817 -8.932 19.742 1.00 96.94 111 GLU A O 1
ATOM 880 N N . GLU A 1 112 ? -4.734 -8.259 20.222 1.00 97.25 112 GLU A N 1
ATOM 881 C CA . GLU A 1 112 ? -5.078 -7.597 21.485 1.00 97.25 112 GLU A CA 1
ATOM 882 C C . GLU A 1 112 ? -5.898 -6.331 21.221 1.00 97.25 112 GLU A C 1
ATOM 884 O O . GLU A 1 112 ? -6.936 -6.113 21.852 1.00 97.25 112 GLU A O 1
ATOM 889 N N . ILE A 1 113 ? -5.482 -5.546 20.221 1.00 97.06 113 ILE A N 1
ATOM 890 C CA . ILE A 1 113 ? -6.209 -4.359 19.758 1.00 97.06 113 ILE A CA 1
ATOM 891 C C . ILE A 1 113 ? -7.593 -4.771 19.248 1.00 97.06 113 ILE A C 1
ATOM 893 O O . ILE A 1 113 ? -8.601 -4.174 19.630 1.00 97.06 113 ILE A O 1
ATOM 897 N N . ARG A 1 114 ? -7.664 -5.839 18.441 1.00 97.25 114 ARG A N 1
ATOM 898 C CA . ARG A 1 114 ? -8.923 -6.385 17.919 1.00 97.25 114 ARG A CA 1
ATOM 899 C C . ARG A 1 114 ? -9.871 -6.793 19.046 1.00 97.25 114 ARG A C 1
ATOM 901 O O . ARG A 1 114 ? -11.030 -6.383 19.036 1.00 97.25 114 ARG A O 1
ATOM 908 N N . CYS A 1 115 ? -9.386 -7.542 20.036 1.00 97.31 115 CYS A N 1
ATOM 909 C CA . CYS A 1 115 ? -10.175 -7.944 21.202 1.00 97.31 115 CYS A CA 1
ATOM 910 C C . CYS A 1 115 ? -10.680 -6.737 22.007 1.00 97.31 115 CYS A C 1
ATOM 912 O O . CYS A 1 115 ? -11.841 -6.725 22.416 1.00 97.31 115 CYS A O 1
ATOM 914 N N . SER A 1 116 ? -9.844 -5.711 22.198 1.00 97.00 116 SER A N 1
ATOM 915 C CA . SER A 1 116 ? -10.225 -4.483 22.910 1.00 97.00 116 SER A CA 1
ATOM 916 C C . SER A 1 116 ? -11.296 -3.675 22.171 1.00 97.00 116 SER A C 1
ATOM 918 O O . SER A 1 116 ? -12.172 -3.073 22.793 1.00 97.00 116 SER A O 1
ATOM 920 N N . LEU A 1 117 ? -11.243 -3.642 20.840 1.00 95.81 117 LEU A N 1
ATOM 921 C CA . LEU A 1 117 ? -12.241 -2.945 20.033 1.00 95.81 117 LEU A CA 1
ATOM 922 C C . LEU A 1 117 ? -13.562 -3.723 19.974 1.00 95.81 117 LEU A C 1
ATOM 924 O O . LEU A 1 117 ? -14.626 -3.121 20.114 1.00 95.81 117 LEU A O 1
ATOM 928 N N . LEU A 1 118 ? -13.510 -5.054 19.864 1.00 96.50 118 LEU A N 1
ATOM 929 C CA . LEU A 1 118 ? -14.704 -5.905 19.925 1.00 96.50 118 LEU A CA 1
ATOM 930 C C . LEU A 1 118 ? -15.414 -5.788 21.280 1.00 96.50 118 LEU A C 1
ATOM 932 O O . LEU A 1 118 ? -16.634 -5.643 21.322 1.00 96.50 118 LEU A O 1
ATOM 936 N N . SER A 1 119 ? -14.666 -5.790 22.390 1.00 96.56 119 SER A N 1
ATOM 937 C CA . SER A 1 119 ? -15.246 -5.622 23.731 1.00 96.56 119 SER A CA 1
ATOM 938 C C . SER A 1 119 ? -15.850 -4.232 23.953 1.00 96.56 119 SER A C 1
ATOM 940 O O . SER A 1 119 ? -16.781 -4.088 24.743 1.00 96.56 119 SER A O 1
ATOM 942 N N . SER A 1 120 ? -15.379 -3.228 23.210 1.00 94.38 120 SER A N 1
ATOM 943 C CA . SER A 1 120 ? -15.936 -1.870 23.194 1.00 94.38 120 SER A CA 1
ATOM 944 C C . SER A 1 120 ? -17.173 -1.726 22.293 1.00 94.38 120 SER A C 1
ATOM 946 O O . SER A 1 120 ? -17.737 -0.638 22.199 1.00 94.38 120 SER A O 1
ATOM 948 N N . GLY A 1 121 ? -17.614 -2.808 21.639 1.00 95.69 121 GLY A N 1
ATOM 949 C CA . GLY A 1 121 ? -18.825 -2.839 20.816 1.00 95.69 121 GLY A CA 1
ATOM 950 C C . GLY A 1 121 ? -18.631 -2.398 19.364 1.00 95.69 121 GLY A C 1
ATOM 951 O O . GLY A 1 121 ? -19.618 -2.119 18.682 1.00 95.69 121 GLY A O 1
ATOM 952 N N . TRP A 1 122 ? -17.391 -2.321 18.874 1.00 95.12 122 TRP A N 1
ATOM 953 C CA . TRP A 1 122 ? -17.134 -2.032 17.463 1.00 95.12 122 TRP A CA 1
ATOM 954 C C . TRP A 1 122 ? -17.409 -3.253 16.582 1.00 95.12 122 TRP A C 1
ATOM 956 O O . TRP A 1 122 ? -17.116 -4.388 16.953 1.00 95.12 122 TRP A O 1
ATOM 966 N N . ASP A 1 123 ? -17.949 -3.004 15.389 1.00 94.94 123 ASP A N 1
ATOM 967 C CA . ASP A 1 123 ? -18.210 -4.044 14.395 1.00 94.94 123 ASP A CA 1
ATOM 968 C C . ASP A 1 123 ? -16.908 -4.627 13.826 1.00 94.94 123 ASP A C 1
ATOM 970 O O . ASP A 1 123 ? -15.953 -3.901 13.537 1.00 94.94 123 ASP A O 1
ATOM 974 N N . GLU A 1 124 ? -16.890 -5.939 13.597 1.00 94.69 124 GLU A N 1
ATOM 975 C CA . GLU A 1 124 ? -15.707 -6.666 13.130 1.00 94.69 124 GLU A CA 1
ATOM 976 C C . GLU A 1 124 ? -15.172 -6.134 11.791 1.00 94.69 124 GLU A C 1
ATOM 978 O O . GLU A 1 124 ? -13.961 -5.978 11.632 1.00 94.69 124 GLU A O 1
ATOM 983 N N . ARG A 1 125 ? -16.052 -5.749 10.854 1.00 92.06 125 ARG A N 1
ATOM 984 C CA . ARG A 1 125 ? -15.631 -5.212 9.546 1.00 92.06 125 ARG A CA 1
ATOM 985 C C . ARG A 1 125 ? -14.974 -3.847 9.682 1.00 92.06 125 ARG A C 1
ATOM 987 O O . ARG A 1 125 ? -14.052 -3.524 8.938 1.00 92.06 125 ARG A O 1
ATOM 994 N N . THR A 1 126 ? -15.454 -3.041 10.628 1.00 92.19 126 THR A N 1
ATOM 995 C CA . THR A 1 126 ? -14.859 -1.738 10.946 1.00 92.19 126 THR A CA 1
ATOM 996 C C . THR A 1 126 ? -13.455 -1.919 11.505 1.00 92.19 126 THR A C 1
ATOM 998 O O . THR A 1 126 ? -12.529 -1.236 11.070 1.00 92.19 126 THR A O 1
ATOM 1001 N N . ILE A 1 127 ? -13.294 -2.855 12.440 1.00 94.62 127 ILE A N 1
ATOM 1002 C CA . ILE A 1 127 ? -12.004 -3.150 13.065 1.00 94.62 127 ILE A CA 1
ATOM 1003 C C . ILE A 1 127 ? -11.010 -3.642 12.012 1.00 94.62 127 ILE A C 1
ATOM 1005 O O . ILE A 1 127 ? -9.916 -3.094 11.909 1.00 94.62 127 ILE A O 1
ATOM 1009 N N . GLU A 1 128 ? -11.404 -4.608 11.179 1.00 94.19 128 GLU A N 1
ATOM 1010 C CA . GLU A 1 128 ? -10.558 -5.130 10.100 1.00 94.19 128 GLU A CA 1
ATOM 1011 C C . GLU A 1 128 ? -10.144 -4.027 9.112 1.00 94.19 128 GLU A C 1
ATOM 1013 O O . GLU A 1 128 ? -8.983 -3.952 8.706 1.00 94.19 128 GLU A O 1
ATOM 1018 N N . ALA A 1 129 ? -11.069 -3.129 8.759 1.00 90.81 129 ALA A N 1
ATOM 1019 C CA . ALA A 1 129 ? -10.775 -2.005 7.879 1.00 90.81 129 ALA A CA 1
ATOM 1020 C C . ALA A 1 129 ? -9.762 -1.027 8.491 1.00 90.81 129 ALA A C 1
ATOM 1022 O O . ALA A 1 129 ? -8.887 -0.549 7.773 1.00 90.81 129 ALA A O 1
ATOM 1023 N N . VAL A 1 130 ? -9.850 -0.726 9.794 1.00 92.75 130 VAL A N 1
ATOM 1024 C CA . VAL A 1 130 ? -8.874 0.157 10.453 1.00 92.75 130 VAL A CA 1
ATOM 1025 C C . VAL A 1 130 ? -7.520 -0.520 10.600 1.00 92.75 130 VAL A C 1
ATOM 1027 O O . VAL A 1 130 ? -6.514 0.117 10.306 1.00 92.75 130 VAL A O 1
ATOM 1030 N N . LEU A 1 131 ? -7.478 -1.790 11.005 1.00 92.88 131 LEU A N 1
ATOM 1031 C CA . LEU A 1 131 ? -6.222 -2.518 11.191 1.00 92.88 131 LEU A CA 1
ATOM 1032 C C . LEU A 1 131 ? -5.440 -2.654 9.880 1.00 92.88 131 LEU A C 1
ATOM 1034 O O . LEU A 1 131 ? -4.238 -2.452 9.885 1.00 92.88 131 LEU A O 1
ATOM 1038 N N . ARG A 1 132 ? -6.111 -2.856 8.736 1.00 89.56 132 ARG A N 1
ATOM 1039 C CA . ARG A 1 132 ? -5.455 -2.890 7.410 1.00 89.56 132 ARG A CA 1
ATOM 1040 C C . ARG A 1 132 ? -4.792 -1.578 6.975 1.00 89.56 132 ARG A C 1
ATOM 1042 O O . ARG A 1 132 ? -4.098 -1.567 5.960 1.00 89.56 132 ARG A O 1
ATOM 1049 N N . LEU A 1 133 ? -5.061 -0.462 7.653 1.00 85.81 133 LEU A N 1
ATOM 1050 C CA . LEU A 1 133 ? -4.447 0.832 7.336 1.00 85.81 133 LEU A CA 1
ATOM 1051 C C . LEU A 1 133 ? -3.091 1.046 8.025 1.00 85.81 133 LEU A C 1
ATOM 1053 O O . LEU A 1 133 ? -2.429 2.035 7.692 1.00 85.81 133 LEU A O 1
ATOM 1057 N N . TYR A 1 134 ? -2.715 0.178 8.967 1.00 87.19 134 TYR A N 1
ATOM 1058 C CA . TYR A 1 134 ? -1.494 0.251 9.773 1.00 87.19 134 TYR A CA 1
ATOM 1059 C C . TYR A 1 134 ? -0.621 -0.981 9.532 1.00 87.19 134 TYR A C 1
ATOM 1061 O O . TYR A 1 134 ? 0.616 -0.800 9.554 1.00 87.19 134 TYR A O 1
#

pLDDT: mean 79.76, std 12.91, range [52.25, 97.56]

Sequence (134 aa):
MPKKEEIGYGMVILFVLVSLFFITLMVPFDTVTGAAVMDVSAEDLENFFFTATFPNFILLIVLSVWIVGGSLAIISQRRQAEGVLEGIPRMNRIELKEFVRESFGNGFKEEEIRCSLLSSGWDERTIEAVLRLY

Radius of gyration: 25.58 Å; Cα contacts (8 Å, |Δi|>4): 39; chains: 1; bounding box: 58×23×62 Å